Protein AF-A0A2I0X7Q5-F1 (afdb_monomer)

Organism: NCBI:txid906689

Mean predicted aligned error: 17.55 Å

Solvent-accessible surface area (backbone atoms only — not comparable to full-atom values): 9009 Å² total; per-residue (Å²): 139,90,83,82,88,79,80,81,75,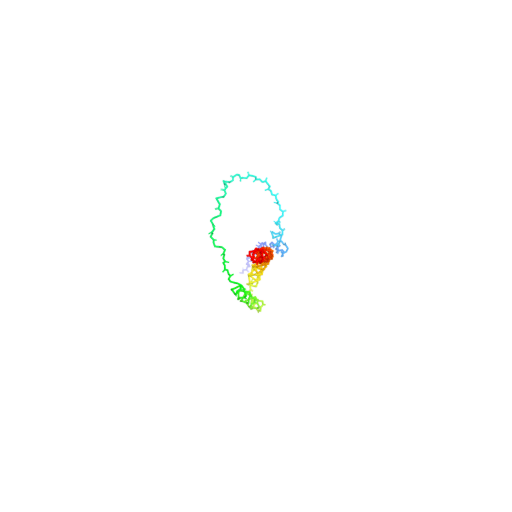82,78,84,75,83,76,69,83,79,78,47,75,65,66,70,50,48,75,73,71,67,82,79,76,93,74,94,74,90,74,91,67,81,80,81,75,81,81,77,90,72,66,82,79,78,68,46,75,67,54,48,54,50,51,40,51,54,29,49,53,51,25,56,51,26,68,74,48,92,53,80,55,32,60,59,26,47,53,51,37,53,53,47,50,53,52,49,51,53,49,51,54,51,52,51,53,51,50,52,53,49,49,56,53,48,56,52,50,51,54,51,48,56,51,50,53,54,50,49,55,53,52,51,52,53,54,51,52,52,58,54,60,76,73,110

Secondary structure (DSSP, 8-state):
---------------PPPPPHHHHHHHHH-----------PPPPPPP---------HHHHHHHHHHHHHHHHHHHHSSSTTHHHHHHHHHHHHHHHHHHHHHHHHHHHHHHHHHHHHHHHHHHHHHHHHHHHHHHHHHHHHTT-

Foldseek 3Di:
DDDDDDPPDDPPPPPDDDDDVVNVCVVVPPPDDDDPDDDDDPDDDPDDPDDPVCCDPVNLVVQLVVLVVVLVVCVVDPDPCNVVSVVSNVVSVVVVVVVVVVVVVVVVVVVVVVVVVVVVVVVVVVVVVVVVVVVVVVVVVVVD

pLDDT: mean 78.27, std 19.25, range [40.59, 98.62]

Radius of gyration: 37.59 Å; Cα contacts (8 Å, |Δi|>4): 31; chains: 1; bounding box: 91×52×128 Å

Structure (mmCIF, N/CA/C/O backbone):
data_AF-A0A2I0X7Q5-F1
#
_entry.id   AF-A0A2I0X7Q5-F1
#
loop_
_atom_site.group_PDB
_atom_site.id
_atom_site.type_symbol
_atom_site.label_atom_id
_atom_site.label_alt_id
_atom_site.label_comp_id
_atom_site.label_asym_id
_atom_site.label_entity_id
_atom_site.label_seq_id
_atom_site.pdbx_PDB_ins_code
_atom_site.Cartn_x
_atom_site.Cartn_y
_atom_site.Cartn_z
_atom_site.occupancy
_atom_site.B_iso_or_equiv
_atom_site.auth_seq_id
_atom_site.auth_comp_id
_atom_site.auth_asym_id
_atom_site.auth_atom_id
_atom_site.pdbx_PDB_model_num
ATOM 1 N N . MET A 1 1 ? 51.934 25.100 -75.566 1.00 40.59 1 MET A N 1
ATOM 2 C CA . MET A 1 1 ? 52.516 25.004 -74.212 1.00 40.59 1 MET A CA 1
ATOM 3 C C . MET A 1 1 ? 51.503 25.563 -73.225 1.00 40.59 1 MET A C 1
ATOM 5 O O . MET A 1 1 ? 51.216 26.750 -73.324 1.00 40.59 1 MET A O 1
ATOM 9 N N . PRO A 1 2 ? 50.904 24.724 -72.368 1.00 43.66 2 PRO A N 1
ATOM 10 C CA . PRO A 1 2 ? 49.961 25.144 -71.339 1.00 43.66 2 PRO A CA 1
ATOM 11 C C . PRO A 1 2 ? 50.711 25.438 -70.032 1.00 43.66 2 PRO A C 1
ATOM 13 O O . PRO A 1 2 ? 51.681 24.750 -69.715 1.00 43.66 2 PRO A O 1
ATOM 16 N N . LYS A 1 3 ? 50.265 26.436 -69.268 1.00 48.66 3 LYS A N 1
ATOM 17 C CA . LYS A 1 3 ? 50.415 26.432 -67.809 1.00 48.66 3 LYS A CA 1
ATOM 18 C C . LYS A 1 3 ? 49.141 26.989 -67.202 1.00 48.66 3 LYS A C 1
ATOM 20 O O . LYS A 1 3 ? 48.739 28.117 -67.480 1.00 48.66 3 LYS A O 1
ATOM 25 N N . ASP A 1 4 ? 48.504 26.104 -66.459 1.00 45.50 4 ASP A N 1
ATOM 26 C CA . ASP A 1 4 ? 47.158 26.208 -65.951 1.00 45.50 4 ASP A CA 1
ATOM 27 C C . ASP A 1 4 ? 47.040 27.194 -64.788 1.00 45.50 4 ASP A C 1
ATOM 29 O O . ASP A 1 4 ? 47.957 27.414 -63.997 1.00 45.50 4 ASP A O 1
ATOM 33 N N . LYS A 1 5 ? 45.850 27.789 -64.733 1.00 54.94 5 LYS A N 1
ATOM 34 C CA . LYS A 1 5 ? 45.297 28.575 -63.635 1.00 54.94 5 LYS A CA 1
ATOM 35 C C . LYS A 1 5 ? 45.118 27.660 -62.424 1.00 54.94 5 LYS A C 1
ATOM 37 O O . LYS A 1 5 ? 44.256 26.788 -62.459 1.00 54.94 5 LYS A O 1
ATOM 42 N N . GLU A 1 6 ? 45.822 27.929 -61.333 1.00 48.00 6 GLU A N 1
ATOM 43 C CA . GLU A 1 6 ? 45.451 27.395 -60.023 1.00 48.00 6 GLU A CA 1
ATOM 44 C C . GLU A 1 6 ? 44.991 28.547 -59.130 1.00 48.00 6 GLU A C 1
ATOM 46 O O . GLU A 1 6 ? 45.763 29.262 -58.496 1.00 48.00 6 GLU A O 1
ATOM 51 N N . SER A 1 7 ? 43.678 28.772 -59.172 1.00 46.81 7 SER A N 1
ATOM 52 C CA . SER A 1 7 ? 42.952 29.576 -58.200 1.00 46.81 7 SER A CA 1
ATOM 53 C C . SER A 1 7 ? 42.904 28.766 -56.907 1.00 46.81 7 SER A C 1
ATOM 55 O O . SER A 1 7 ? 42.098 27.843 -56.775 1.00 46.81 7 SER A O 1
ATOM 57 N N . GLY A 1 8 ? 43.807 29.087 -55.980 1.00 44.81 8 GLY A N 1
ATOM 58 C CA . GLY A 1 8 ? 43.760 28.590 -54.611 1.00 44.81 8 GLY A CA 1
ATOM 59 C C . GLY A 1 8 ? 42.437 29.005 -53.981 1.00 44.81 8 GLY A C 1
ATOM 60 O O . GLY A 1 8 ? 42.220 30.177 -53.688 1.00 44.81 8 GLY A O 1
ATOM 61 N N . ARG A 1 9 ? 41.524 28.041 -53.850 1.00 50.25 9 ARG A N 1
ATOM 62 C CA . ARG A 1 9 ? 40.263 28.197 -53.132 1.00 50.25 9 ARG A CA 1
ATOM 63 C C . ARG A 1 9 ? 40.576 28.395 -51.654 1.00 50.25 9 ARG A C 1
ATOM 65 O O . ARG A 1 9 ? 41.068 27.486 -50.992 1.00 50.25 9 ARG A O 1
ATOM 72 N N . GLU A 1 10 ? 40.242 29.573 -51.151 1.00 49.69 10 GLU A N 1
ATOM 73 C CA . GLU A 1 10 ? 39.995 29.809 -49.736 1.00 49.69 10 GLU A CA 1
ATOM 74 C C . GLU A 1 10 ? 38.894 28.843 -49.278 1.00 49.69 10 GLU A C 1
ATOM 76 O O . GLU A 1 10 ? 37.717 29.008 -49.595 1.00 49.69 10 GLU A O 1
ATOM 81 N N . MET A 1 11 ? 39.269 27.792 -48.555 1.00 54.25 11 MET A N 1
ATOM 82 C CA . MET A 1 11 ? 38.323 26.978 -47.799 1.00 54.25 11 MET A CA 1
ATOM 83 C C . MET A 1 11 ? 38.214 27.568 -46.395 1.00 54.25 11 MET A C 1
ATOM 85 O O . MET A 1 11 ? 38.789 27.063 -45.435 1.00 54.25 11 MET A O 1
ATOM 89 N N . SER A 1 12 ? 37.477 28.676 -46.283 1.00 59.69 12 SER A N 1
ATOM 90 C CA . SER A 1 12 ? 36.989 29.168 -44.992 1.00 59.69 12 SER A CA 1
ATOM 91 C C . SER A 1 12 ? 35.875 28.237 -44.502 1.00 59.69 12 SER A C 1
ATOM 93 O O . SER A 1 12 ? 34.685 28.538 -44.569 1.00 59.69 12 SER A O 1
ATOM 95 N N . GLY A 1 13 ? 36.266 27.032 -44.089 1.00 54.47 13 GLY A N 1
ATOM 96 C CA . GLY A 1 13 ? 35.432 26.146 -43.294 1.00 54.47 13 GLY A CA 1
ATOM 97 C C . GLY A 1 13 ? 35.562 26.580 -41.845 1.00 54.47 13 GLY A C 1
ATOM 98 O O . GLY A 1 13 ? 36.466 26.133 -41.146 1.00 54.47 13 GLY A O 1
ATOM 99 N N . VAL A 1 14 ? 34.698 27.499 -41.418 1.00 50.38 14 VAL A N 1
ATOM 100 C CA . VAL A 1 14 ? 34.608 27.958 -40.029 1.00 50.38 14 VAL A CA 1
ATOM 101 C C . VAL A 1 14 ? 34.104 26.795 -39.171 1.00 50.38 14 VAL A C 1
ATOM 103 O O . VAL A 1 14 ? 32.906 26.608 -38.986 1.00 50.38 14 VAL A O 1
ATOM 106 N N . GLY A 1 15 ? 35.028 25.975 -38.676 1.00 60.34 15 GLY A N 1
ATOM 107 C CA . GLY A 1 15 ? 34.771 25.056 -37.576 1.00 60.34 15 GLY A CA 1
ATOM 108 C C . GLY A 1 15 ? 34.764 25.859 -36.285 1.00 60.34 15 GLY A C 1
ATOM 109 O O . GLY A 1 15 ? 35.825 26.130 -35.727 1.00 60.34 15 GLY A O 1
ATOM 110 N N . GLY A 1 16 ? 33.583 26.299 -35.851 1.00 72.56 16 GLY A N 1
ATOM 111 C CA . GLY A 1 16 ? 33.422 26.885 -34.522 1.00 72.56 16 GLY A CA 1
ATOM 112 C C . GLY A 1 16 ? 33.893 25.912 -33.428 1.00 72.56 16 GLY A C 1
ATOM 113 O O . GLY A 1 16 ? 33.937 24.701 -33.667 1.00 72.56 16 GLY A O 1
ATOM 114 N N . PRO A 1 17 ? 34.275 26.415 -32.242 1.00 74.06 17 PRO A N 1
ATOM 115 C CA . PRO A 1 17 ? 34.687 25.563 -31.133 1.00 74.06 17 PRO A CA 1
ATOM 116 C C . PRO A 1 17 ? 33.570 24.570 -30.791 1.00 74.06 17 PRO A C 1
ATOM 118 O O . PRO A 1 17 ? 32.405 24.951 -30.673 1.00 74.06 17 PRO A O 1
ATOM 121 N N . LEU A 1 18 ? 33.930 23.289 -30.674 1.00 72.88 18 LEU A N 1
ATOM 122 C CA . LEU A 1 18 ? 33.009 22.248 -30.229 1.00 72.88 18 LEU A CA 1
ATOM 123 C C . LEU A 1 18 ? 32.527 22.617 -28.827 1.00 72.88 18 LEU A C 1
ATOM 125 O O . LEU A 1 18 ? 33.350 22.795 -27.930 1.00 72.88 18 LEU A O 1
ATOM 129 N N . LEU A 1 19 ? 31.210 22.744 -28.664 1.00 70.06 19 LEU A N 1
ATOM 130 C CA . LEU A 1 19 ? 30.597 22.959 -27.359 1.00 70.06 19 LEU A CA 1
ATOM 131 C C . LEU A 1 19 ? 31.016 21.814 -26.439 1.00 70.06 19 LEU A C 1
ATOM 133 O O . LEU A 1 19 ? 30.877 20.634 -26.782 1.00 70.06 19 LEU A O 1
ATOM 137 N N . CYS A 1 20 ? 31.577 22.167 -25.289 1.00 76.62 20 CYS A N 1
ATOM 138 C CA . CYS A 1 20 ? 31.941 21.186 -24.287 1.00 76.62 20 CYS A CA 1
ATOM 139 C C . CYS A 1 20 ? 30.657 20.563 -23.732 1.00 76.62 20 CYS A C 1
ATOM 141 O O . CYS A 1 20 ? 29.613 21.208 -23.665 1.00 76.62 20 CYS A O 1
ATOM 143 N N . ILE A 1 21 ? 30.741 19.324 -23.241 1.00 71.69 21 ILE A N 1
ATOM 144 C CA . ILE A 1 21 ? 29.633 18.699 -22.494 1.00 71.69 21 ILE A CA 1
ATOM 145 C C . ILE A 1 21 ? 29.166 19.616 -21.342 1.00 71.69 21 ILE A C 1
ATOM 147 O O . ILE A 1 21 ? 27.987 19.628 -21.012 1.00 71.69 21 ILE A O 1
ATOM 151 N N . GLY A 1 22 ? 30.061 20.448 -20.792 1.00 74.12 22 GLY A N 1
ATOM 152 C CA . GLY A 1 22 ? 29.720 21.486 -19.815 1.00 74.12 22 GLY A CA 1
ATOM 153 C C . GLY A 1 22 ? 28.781 22.584 -20.332 1.00 74.12 22 GLY A C 1
ATOM 154 O O . GLY A 1 22 ? 27.904 23.001 -19.586 1.00 74.12 22 GLY A O 1
ATOM 155 N N . ASP A 1 23 ? 28.896 23.000 -21.596 1.00 80.25 23 ASP A N 1
ATOM 156 C CA . ASP A 1 23 ? 28.022 24.027 -22.185 1.00 80.25 23 ASP A CA 1
ATOM 157 C C . ASP A 1 23 ? 26.601 23.479 -22.395 1.00 80.25 23 ASP A C 1
ATOM 159 O O . ASP A 1 23 ? 25.619 24.182 -22.191 1.00 80.25 23 ASP A O 1
ATOM 163 N N . LEU A 1 24 ? 26.492 22.191 -22.742 1.00 72.56 24 LEU A N 1
ATOM 164 C CA . LEU A 1 24 ? 25.217 21.486 -22.929 1.00 72.56 24 LEU A CA 1
ATOM 165 C C . LEU A 1 24 ? 24.481 21.219 -21.608 1.00 72.56 24 LEU A C 1
ATOM 167 O O . LEU A 1 24 ? 23.255 21.202 -21.577 1.00 72.56 24 LEU A O 1
ATOM 171 N N . LEU A 1 25 ? 25.221 20.978 -20.523 1.00 74.00 25 LEU A N 1
ATOM 172 C CA . LEU A 1 25 ? 24.648 20.695 -19.203 1.00 74.00 25 LEU A CA 1
ATOM 173 C C . LEU A 1 25 ? 24.341 21.962 -18.388 1.00 74.00 25 LEU A C 1
ATOM 175 O O . LEU A 1 25 ? 23.693 21.861 -17.349 1.00 74.00 25 LEU A O 1
ATOM 179 N N . SER A 1 26 ? 24.767 23.140 -18.855 1.00 74.00 26 SER A N 1
ATOM 180 C CA . SER A 1 26 ? 24.508 24.424 -18.194 1.00 74.00 26 SER A CA 1
ATOM 181 C C . SER A 1 26 ? 23.009 24.732 -18.084 1.00 74.00 26 SER A C 1
ATOM 183 O O . SER A 1 26 ? 22.555 25.146 -17.021 1.00 74.00 26 SER A O 1
ATOM 185 N N . ASP A 1 27 ? 22.230 24.467 -19.137 1.00 68.69 27 ASP A N 1
ATOM 186 C CA . 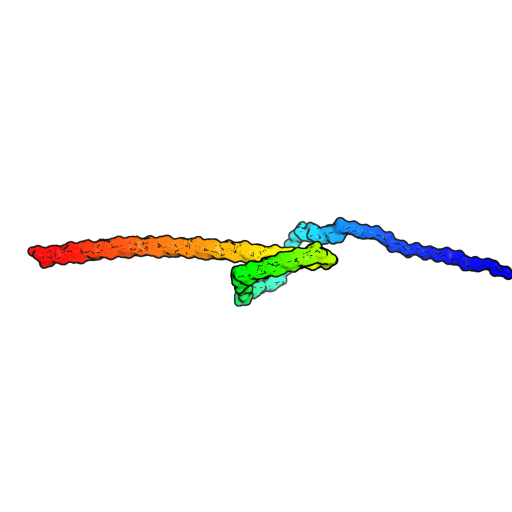ASP A 1 27 ? 20.786 24.761 -19.177 1.00 68.69 27 ASP A CA 1
ATOM 187 C C . ASP A 1 27 ? 19.955 23.856 -18.246 1.00 68.69 27 ASP A C 1
ATOM 189 O O . ASP A 1 27 ? 18.833 24.192 -17.882 1.00 68.69 27 ASP A O 1
ATOM 193 N N . VAL A 1 28 ? 20.495 22.700 -17.843 1.00 64.75 28 VAL A N 1
ATOM 194 C CA . VAL A 1 28 ? 19.819 21.748 -16.940 1.00 64.75 28 VAL A CA 1
ATOM 195 C C . VAL A 1 28 ? 20.026 22.115 -15.467 1.00 64.75 28 VAL A C 1
ATOM 197 O O . VAL A 1 28 ? 19.243 21.707 -14.613 1.00 64.75 28 VAL A O 1
ATOM 200 N N . ALA A 1 29 ? 21.076 22.879 -15.154 1.00 59.62 29 ALA A N 1
ATOM 201 C CA . ALA A 1 29 ? 21.395 23.296 -13.791 1.00 59.62 29 ALA A CA 1
ATOM 202 C C . ALA A 1 29 ? 20.684 24.594 -13.362 1.00 59.62 29 ALA A C 1
ATOM 204 O O . ALA A 1 29 ? 20.704 24.919 -12.175 1.00 59.62 29 ALA A O 1
ATOM 205 N N . ASP A 1 30 ? 20.056 25.316 -14.294 1.00 58.53 30 ASP A N 1
ATOM 206 C CA . ASP A 1 30 ? 19.350 26.576 -14.038 1.00 58.53 30 ASP A CA 1
ATOM 207 C C . ASP A 1 30 ? 17.839 26.360 -13.820 1.00 58.53 30 ASP A C 1
ATOM 209 O O . ASP A 1 30 ? 16.996 26.930 -14.505 1.00 58.53 30 ASP A O 1
ATOM 213 N N . ASP A 1 31 ? 17.475 25.509 -12.855 1.00 59.09 31 ASP A N 1
ATOM 214 C CA . ASP A 1 31 ? 16.136 25.533 -12.242 1.00 59.09 31 ASP A CA 1
ATOM 215 C C . ASP A 1 31 ? 16.240 26.199 -10.867 1.00 59.09 31 ASP A C 1
ATOM 217 O O . ASP A 1 31 ? 16.300 25.549 -9.820 1.00 59.09 31 ASP A O 1
ATOM 221 N N . GLY A 1 32 ? 16.382 27.526 -10.870 1.00 57.41 32 GLY A N 1
ATOM 222 C C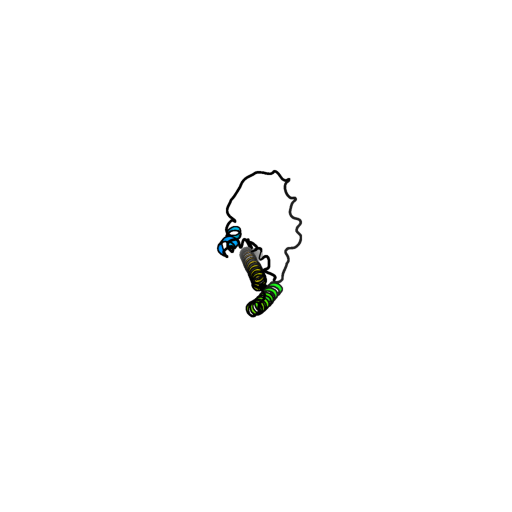A . GLY A 1 32 ? 16.689 28.255 -9.644 1.00 57.41 32 GLY A CA 1
ATOM 223 C C . GLY A 1 32 ? 16.534 29.767 -9.715 1.00 57.41 32 GLY A C 1
ATOM 224 O O . GLY A 1 32 ? 17.418 30.484 -9.255 1.00 57.41 32 GLY A O 1
ATOM 225 N N . GLY A 1 33 ? 15.408 30.271 -10.227 1.00 45.00 33 GLY A N 1
ATOM 226 C CA . GLY A 1 33 ? 15.120 31.708 -10.242 1.00 45.00 33 GLY A CA 1
ATOM 227 C C . GLY A 1 33 ? 13.632 32.026 -10.168 1.00 45.00 33 GLY A C 1
ATOM 228 O O . GLY A 1 33 ? 12.972 32.200 -11.184 1.00 45.00 33 GLY A O 1
ATOM 229 N N . VAL A 1 34 ? 13.102 32.119 -8.949 1.00 51.88 34 VAL A N 1
ATOM 230 C CA . VAL A 1 34 ? 11.774 32.671 -8.654 1.00 51.88 34 VAL A CA 1
ATOM 231 C C . VAL A 1 34 ? 11.612 34.074 -9.252 1.00 51.88 34 VAL A C 1
ATOM 233 O O . VAL A 1 34 ? 12.237 35.016 -8.773 1.00 51.88 34 VAL A O 1
ATOM 236 N N . ASP A 1 35 ? 10.722 34.240 -10.233 1.00 43.09 35 ASP A N 1
ATOM 237 C CA . ASP A 1 35 ? 10.179 35.557 -10.573 1.00 43.09 35 ASP A CA 1
ATOM 238 C C . ASP A 1 35 ? 8.675 35.599 -10.291 1.00 43.09 35 ASP A C 1
ATOM 240 O O . ASP A 1 35 ? 7.844 34.939 -10.924 1.00 43.09 35 ASP A O 1
ATOM 244 N N . ILE A 1 36 ? 8.340 36.357 -9.249 1.00 51.84 36 ILE A N 1
ATOM 245 C CA . ILE A 1 36 ? 6.980 36.666 -8.830 1.00 51.84 36 ILE A CA 1
ATOM 246 C C . ILE A 1 36 ? 6.472 37.764 -9.767 1.00 51.84 36 ILE A C 1
ATOM 248 O O . ILE A 1 36 ? 6.414 38.930 -9.383 1.00 51.84 36 ILE A O 1
ATOM 252 N N . GLU A 1 37 ? 6.033 37.403 -10.975 1.00 43.25 37 GLU A N 1
ATOM 253 C CA . GLU A 1 37 ? 5.212 38.303 -11.788 1.00 43.25 37 GLU A CA 1
ATOM 254 C C . GLU A 1 37 ? 3.809 37.735 -12.033 1.00 43.25 37 GLU A C 1
ATOM 256 O O . GLU A 1 37 ? 3.514 36.892 -12.879 1.00 43.25 37 GLU A O 1
ATOM 261 N N . ARG A 1 38 ? 2.920 38.246 -11.185 1.00 52.81 38 ARG A N 1
ATOM 262 C CA . ARG A 1 38 ? 1.472 38.085 -11.114 1.00 52.81 38 ARG A CA 1
ATOM 263 C C . ARG A 1 38 ? 0.800 38.306 -12.485 1.00 52.81 38 ARG A C 1
ATOM 265 O O . ARG A 1 38 ? 0.304 39.397 -12.757 1.00 52.81 38 ARG A O 1
ATOM 272 N N . ARG A 1 39 ? 0.653 37.261 -13.309 1.00 44.91 39 ARG A N 1
ATOM 273 C CA . ARG A 1 39 ? -0.421 37.202 -14.320 1.00 44.91 39 ARG A CA 1
ATOM 274 C C . ARG A 1 39 ? -1.645 36.513 -13.727 1.00 44.91 39 ARG A C 1
ATOM 276 O O . ARG A 1 39 ? -1.644 35.319 -13.452 1.00 44.91 39 ARG A O 1
ATOM 283 N N . GLN A 1 40 ? -2.690 37.309 -13.512 1.00 52.03 40 GLN A N 1
ATOM 284 C CA . GLN A 1 40 ? -4.015 36.853 -13.102 1.00 52.03 40 GLN A CA 1
ATOM 285 C C . GLN A 1 40 ? -4.586 35.920 -14.181 1.00 52.03 40 GLN A C 1
ATOM 287 O O . GLN A 1 40 ? -5.018 36.378 -15.236 1.00 52.03 40 GLN A O 1
ATOM 292 N N . SER A 1 41 ? -4.582 34.616 -13.914 1.00 50.16 41 SER A N 1
ATOM 293 C CA . SER A 1 41 ? -5.443 33.644 -14.591 1.00 50.16 41 SER A CA 1
ATOM 294 C C . SER A 1 41 ? -6.586 33.262 -13.638 1.00 50.16 41 SER A C 1
ATOM 296 O O . SER A 1 41 ? -6.394 33.296 -12.417 1.00 50.16 41 SER A O 1
ATOM 298 N N . PRO A 1 42 ? -7.804 32.999 -14.148 1.00 54.97 42 PRO A N 1
ATOM 299 C CA . PRO A 1 42 ? -8.951 32.689 -13.300 1.00 54.97 42 PRO A CA 1
ATOM 300 C C . PRO A 1 42 ? -8.706 31.387 -12.520 1.00 54.97 42 PRO A C 1
ATOM 302 O O . PRO A 1 42 ? -7.998 30.508 -13.017 1.00 54.97 42 PRO A O 1
ATOM 305 N N . PRO A 1 43 ? -9.265 31.250 -11.302 1.00 57.25 43 PRO A N 1
ATOM 306 C CA . PRO A 1 43 ? -8.968 30.117 -10.438 1.00 57.25 43 PRO A CA 1
ATOM 307 C C . PRO A 1 43 ? -9.361 28.796 -11.118 1.00 57.25 43 PRO A C 1
ATOM 309 O O . PRO A 1 43 ? -10.443 28.718 -11.712 1.00 57.25 43 PRO A O 1
ATOM 312 N N . PRO A 1 44 ? -8.522 27.748 -11.029 1.00 51.94 44 PRO A N 1
ATOM 313 C CA . PRO A 1 44 ? -8.892 26.433 -11.522 1.00 51.94 44 PRO A CA 1
ATOM 314 C C . PRO A 1 44 ? -10.103 25.916 -10.737 1.00 51.94 44 PRO A C 1
ATOM 316 O O . PRO A 1 44 ? -10.192 26.055 -9.516 1.00 51.94 44 PRO A O 1
ATOM 319 N N . SER A 1 45 ? -11.064 25.349 -11.465 1.00 52.19 45 SER A N 1
ATOM 320 C CA . SER A 1 45 ? -12.234 24.667 -10.903 1.00 52.19 45 SER A CA 1
ATOM 321 C C . SER A 1 45 ? -11.813 23.509 -9.978 1.00 52.19 45 SER A C 1
ATOM 323 O O . SER A 1 45 ? -10.717 22.971 -10.154 1.00 52.19 45 SER A O 1
ATOM 325 N N . PRO A 1 46 ? -12.648 23.117 -8.991 1.00 56.50 46 PRO A N 1
ATOM 326 C CA . PRO A 1 46 ? -12.304 22.070 -8.029 1.00 56.50 46 PRO A CA 1
ATOM 327 C C . PRO A 1 46 ? -12.000 20.740 -8.736 1.00 56.50 46 PRO A C 1
ATOM 329 O O . PRO A 1 46 ? -12.522 20.496 -9.829 1.00 56.50 46 PRO A O 1
ATOM 332 N N . PRO A 1 47 ? -11.165 19.876 -8.131 1.00 46.25 47 PRO A N 1
ATOM 333 C CA . PRO A 1 47 ? -10.667 18.689 -8.800 1.00 46.25 47 PRO A CA 1
ATOM 334 C C . PRO A 1 47 ? -11.835 17.751 -9.082 1.00 46.25 47 PRO A C 1
ATOM 336 O O . PRO A 1 47 ? -12.527 17.292 -8.171 1.00 46.25 47 PRO A O 1
ATOM 339 N N . ILE A 1 48 ? -12.044 17.447 -10.361 1.00 44.94 48 ILE A N 1
ATOM 340 C CA . ILE A 1 48 ? -12.777 16.248 -10.741 1.00 44.94 48 ILE A CA 1
ATOM 341 C C . ILE A 1 48 ? -11.967 15.09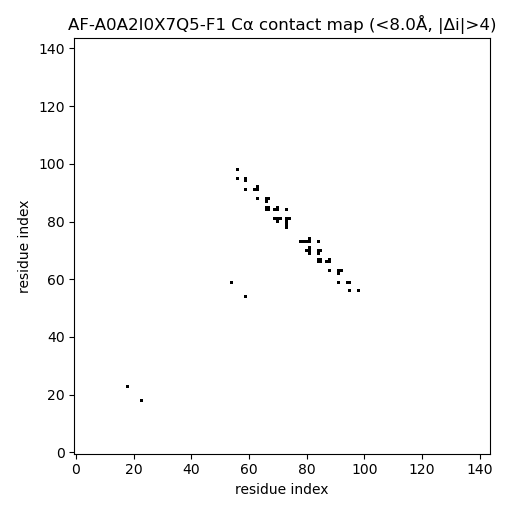6 -10.153 1.00 44.94 48 ILE A C 1
ATOM 343 O O . ILE A 1 48 ? -10.815 14.886 -10.530 1.00 44.94 48 ILE A O 1
ATOM 347 N N . ALA A 1 49 ? -12.560 14.394 -9.189 1.00 51.06 49 ALA A N 1
ATOM 348 C CA . ALA A 1 49 ? -12.075 13.119 -8.693 1.00 51.06 49 ALA A CA 1
ATOM 349 C C . ALA A 1 49 ? -12.110 12.108 -9.848 1.00 51.06 49 ALA A C 1
ATOM 351 O O . ALA A 1 49 ? -13.053 11.338 -9.997 1.00 51.06 49 ALA A O 1
ATOM 352 N N . ALA A 1 50 ? -11.106 12.163 -10.715 1.00 41.97 50 ALA A N 1
ATOM 353 C CA . ALA A 1 50 ? -10.849 11.163 -11.727 1.00 41.97 50 ALA A CA 1
ATOM 354 C C . ALA A 1 50 ? -9.654 10.350 -11.239 1.00 41.97 50 ALA A C 1
ATOM 356 O O . ALA A 1 50 ? -8.506 10.756 -11.379 1.00 41.97 50 ALA A O 1
ATOM 357 N N . SER A 1 51 ? -10.011 9.233 -10.608 1.00 45.38 51 SER A N 1
ATOM 358 C CA . SER A 1 51 ? -9.206 8.036 -10.407 1.00 45.38 51 SER A CA 1
ATOM 359 C C . SER A 1 51 ? -7.852 8.262 -9.741 1.00 45.38 51 SER A C 1
ATOM 361 O O . SER A 1 51 ? -6.838 8.509 -10.389 1.00 45.38 51 SER A O 1
ATOM 363 N N . VAL A 1 52 ? -7.821 8.034 -8.424 1.00 50.34 52 VAL A N 1
ATOM 364 C CA . VAL A 1 52 ? -6.651 7.380 -7.831 1.00 50.34 52 VAL A CA 1
ATOM 365 C C . VAL A 1 52 ? -6.423 6.145 -8.690 1.00 50.34 52 VAL A C 1
ATOM 367 O O . VAL A 1 52 ? -7.257 5.243 -8.698 1.00 50.34 52 VAL A O 1
ATOM 370 N N . ASP A 1 53 ? -5.372 6.192 -9.496 1.00 53.59 53 ASP A N 1
ATOM 371 C CA . ASP A 1 53 ? -4.886 5.097 -10.316 1.00 53.59 53 ASP A CA 1
ATOM 372 C C . ASP A 1 53 ? -4.522 3.988 -9.326 1.00 53.59 53 ASP A C 1
ATOM 374 O O . ASP A 1 53 ? -3.439 3.980 -8.734 1.00 53.59 53 ASP A O 1
ATOM 378 N N . SER A 1 54 ? -5.516 3.166 -8.987 1.00 59.22 54 SER A N 1
ATOM 379 C CA . SER A 1 54 ? -5.457 2.173 -7.925 1.00 59.22 54 SER A CA 1
ATOM 380 C C . SER A 1 54 ? -4.679 0.980 -8.449 1.00 59.22 54 SER A C 1
ATOM 382 O O . SER A 1 54 ? -5.238 -0.094 -8.658 1.00 59.22 54 SER A O 1
ATOM 384 N N . LEU A 1 55 ? -3.395 1.196 -8.720 1.00 60.31 55 LEU A N 1
ATOM 385 C CA . LEU A 1 55 ? -2.454 0.111 -8.909 1.00 60.31 55 LEU A CA 1
ATOM 386 C C . LEU A 1 55 ? -2.484 -0.696 -7.619 1.00 60.31 55 LEU A C 1
ATOM 388 O O . LEU A 1 55 ? -2.202 -0.180 -6.532 1.00 60.31 55 LEU A O 1
ATOM 392 N N . SER A 1 56 ? -2.889 -1.954 -7.745 1.00 71.19 56 SER A N 1
ATOM 393 C CA . SER A 1 56 ? -2.771 -2.912 -6.664 1.00 71.19 56 SER A CA 1
ATOM 394 C C . SER A 1 56 ? -1.308 -2.938 -6.202 1.00 71.19 56 SER A C 1
ATOM 396 O O . SER A 1 56 ? -0.402 -2.791 -7.027 1.00 71.19 56 SER A O 1
ATOM 398 N N . PRO A 1 57 ? -1.030 -3.180 -4.910 1.00 71.25 57 PRO A N 1
ATOM 399 C CA . PRO A 1 57 ? 0.330 -3.466 -4.452 1.00 71.25 57 PRO A CA 1
ATOM 400 C C . PRO A 1 57 ? 1.020 -4.550 -5.303 1.00 71.25 57 PRO A C 1
ATOM 402 O O . PRO A 1 57 ? 2.231 -4.508 -5.506 1.00 71.25 57 PRO A O 1
ATOM 405 N N . TYR A 1 58 ? 0.231 -5.489 -5.841 1.00 73.00 58 TYR A N 1
ATOM 406 C CA . TYR A 1 58 ? 0.688 -6.531 -6.757 1.00 73.00 58 TYR A CA 1
ATOM 407 C C . TYR A 1 58 ? 1.140 -5.972 -8.116 1.00 73.00 58 TYR A C 1
ATOM 409 O O . TYR A 1 58 ? 2.205 -6.337 -8.610 1.00 73.00 58 TYR A O 1
ATOM 417 N N . ASP A 1 59 ? 0.388 -5.020 -8.670 1.00 84.00 59 ASP A N 1
ATOM 418 C CA . ASP A 1 59 ? 0.726 -4.356 -9.934 1.00 84.00 59 ASP A CA 1
ATOM 419 C C . ASP A 1 59 ? 2.010 -3.534 -9.786 1.00 84.00 59 ASP A C 1
ATOM 421 O O . ASP A 1 59 ? 2.806 -3.428 -10.716 1.00 84.00 59 ASP A O 1
ATOM 425 N N . LEU A 1 60 ? 2.247 -2.974 -8.596 1.00 86.50 60 LEU A N 1
ATOM 426 C CA . LEU A 1 60 ? 3.451 -2.204 -8.313 1.00 86.50 60 LEU A CA 1
ATOM 427 C C . LEU A 1 60 ? 4.701 -3.082 -8.217 1.00 86.50 60 LEU A C 1
ATOM 429 O O . LEU A 1 60 ? 5.750 -2.708 -8.740 1.00 86.50 60 LEU A O 1
ATOM 433 N N . GLN A 1 61 ? 4.589 -4.249 -7.576 1.00 88.94 61 GLN A N 1
ATOM 434 C CA . GLN A 1 61 ? 5.672 -5.231 -7.536 1.00 88.94 61 GLN A CA 1
ATOM 435 C C . GLN A 1 61 ? 6.027 -5.701 -8.951 1.00 88.94 61 GLN A C 1
ATOM 437 O O . GLN A 1 61 ? 7.206 -5.753 -9.302 1.00 88.94 61 GLN A O 1
ATOM 442 N N . GLN A 1 62 ? 5.013 -6.003 -9.764 1.00 90.62 62 GLN A N 1
ATOM 443 C CA . GLN A 1 62 ? 5.205 -6.404 -11.152 1.00 90.62 62 GLN A CA 1
ATOM 444 C C . GLN A 1 62 ? 5.865 -5.287 -11.974 1.00 90.62 62 GLN A C 1
ATOM 446 O O . GLN A 1 62 ? 6.876 -5.532 -12.625 1.00 90.62 62 GLN A O 1
ATOM 451 N N . LEU A 1 63 ? 5.373 -4.048 -11.875 1.00 87.75 63 LEU A N 1
ATOM 452 C CA . LEU A 1 63 ? 5.969 -2.894 -12.554 1.00 87.75 63 LEU A CA 1
ATOM 453 C C . LEU A 1 63 ? 7.418 -2.651 -12.129 1.00 87.75 63 LEU A C 1
ATOM 455 O O . LEU A 1 63 ? 8.247 -2.305 -12.968 1.00 87.75 63 LEU A O 1
ATOM 459 N N . PHE A 1 64 ? 7.742 -2.804 -10.846 1.00 90.19 64 PHE A N 1
ATOM 460 C CA . PHE A 1 64 ? 9.118 -2.659 -10.382 1.00 90.19 64 PHE A CA 1
ATOM 461 C C . PHE A 1 64 ? 10.029 -3.698 -11.041 1.00 90.19 64 PHE A C 1
ATOM 463 O O . PHE A 1 64 ? 11.070 -3.334 -11.582 1.00 90.19 64 PHE A O 1
ATOM 470 N N . GLN A 1 65 ? 9.609 -4.966 -11.040 1.00 92.19 65 GLN A N 1
ATOM 471 C CA . GLN A 1 65 ? 10.374 -6.058 -11.636 1.00 92.19 65 GLN A CA 1
ATOM 472 C C . GLN A 1 65 ? 10.567 -5.854 -13.144 1.00 92.19 65 GLN A C 1
ATOM 474 O O . GLN A 1 65 ? 11.696 -5.881 -13.621 1.00 92.19 65 GLN A O 1
ATOM 479 N N . GLU A 1 66 ? 9.494 -5.557 -13.878 1.00 92.25 66 GLU A N 1
ATOM 480 C CA . GLU A 1 66 ? 9.549 -5.326 -15.325 1.00 92.25 66 GLU A CA 1
ATOM 481 C C . GLU A 1 66 ? 10.470 -4.151 -15.688 1.00 92.25 66 GLU A C 1
ATOM 483 O O . GLU A 1 66 ? 11.280 -4.255 -16.605 1.00 92.25 66 GLU A O 1
ATOM 488 N N . ASN A 1 67 ? 10.388 -3.029 -14.962 1.00 90.31 67 ASN A N 1
ATOM 489 C CA . ASN A 1 67 ? 11.254 -1.875 -15.228 1.00 90.31 67 ASN A CA 1
ATOM 490 C C . ASN A 1 67 ? 12.709 -2.124 -14.823 1.00 90.31 67 ASN A C 1
ATOM 492 O O . ASN A 1 67 ? 13.612 -1.567 -15.448 1.00 90.31 67 ASN A O 1
ATOM 496 N N . TYR A 1 68 ? 12.943 -2.941 -13.797 1.00 93.12 68 TYR A N 1
ATOM 497 C CA . TYR A 1 68 ? 14.285 -3.350 -13.407 1.00 93.12 68 TYR A CA 1
ATOM 498 C C . TYR A 1 68 ? 14.924 -4.233 -14.482 1.00 93.12 68 TYR A C 1
ATOM 500 O O . TYR A 1 68 ? 16.038 -3.947 -14.913 1.00 93.12 68 TYR A O 1
ATOM 508 N N . ASP A 1 69 ? 14.201 -5.238 -14.975 1.00 94.12 69 ASP A N 1
ATOM 509 C CA . 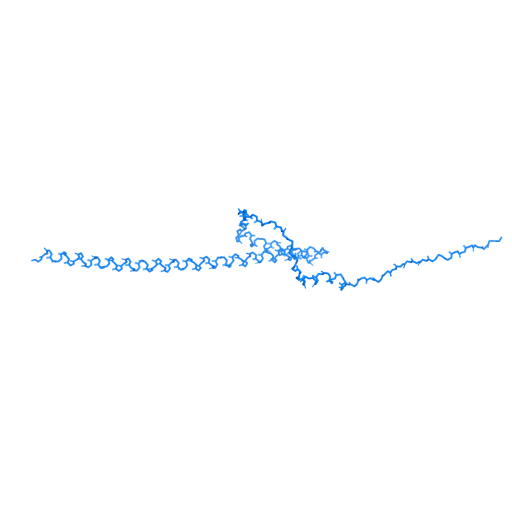ASP A 1 69 ? 14.687 -6.128 -16.032 1.00 94.12 69 ASP A CA 1
ATOM 510 C C . ASP A 1 69 ? 14.973 -5.335 -17.320 1.00 94.12 69 ASP A C 1
ATOM 512 O O . ASP A 1 69 ? 16.064 -5.432 -17.883 1.00 94.12 69 ASP A O 1
ATOM 516 N N . LEU A 1 70 ? 14.060 -4.433 -17.710 1.00 91.06 70 LEU A N 1
ATOM 517 C CA . LEU A 1 70 ? 14.277 -3.513 -18.832 1.00 91.06 70 LEU A CA 1
ATOM 518 C C . LEU A 1 70 ? 15.502 -2.614 -18.630 1.00 91.06 70 LEU A C 1
ATOM 520 O O . LEU A 1 70 ? 16.214 -2.334 -19.587 1.00 91.06 70 LEU A O 1
ATOM 524 N N . LEU A 1 71 ? 15.761 -2.138 -17.409 1.00 92.31 71 LEU A N 1
ATOM 525 C CA . LEU A 1 71 ? 16.945 -1.332 -17.119 1.00 92.31 71 LEU A CA 1
ATOM 526 C C . LEU A 1 71 ? 18.235 -2.142 -17.300 1.00 92.31 71 LEU A C 1
ATOM 528 O O . LEU A 1 71 ? 19.189 -1.625 -17.878 1.00 92.31 71 LEU A O 1
ATOM 532 N N . ILE A 1 72 ? 18.273 -3.388 -16.826 1.00 93.06 72 ILE A N 1
ATOM 533 C CA . ILE A 1 72 ? 19.434 -4.274 -16.992 1.00 93.06 72 ILE A CA 1
ATOM 534 C C . ILE A 1 72 ? 19.712 -4.539 -18.477 1.00 93.06 72 ILE A C 1
ATOM 536 O O . ILE A 1 72 ? 20.869 -4.460 -18.907 1.00 93.06 72 ILE A O 1
ATOM 540 N N . ASP A 1 73 ? 18.662 -4.772 -19.265 1.00 92.25 73 ASP A N 1
ATOM 541 C CA . ASP A 1 73 ? 18.767 -4.956 -20.712 1.00 92.25 73 ASP A CA 1
ATOM 542 C C . ASP A 1 73 ? 19.283 -3.683 -21.404 1.00 92.25 73 ASP A C 1
ATOM 544 O O . ASP A 1 73 ? 20.260 -3.747 -22.153 1.00 92.25 73 ASP A O 1
ATOM 548 N N . SER A 1 74 ? 18.712 -2.513 -21.093 1.00 91.94 74 SER A N 1
ATOM 549 C CA . SER A 1 74 ? 19.156 -1.214 -21.625 1.00 91.94 74 SER A CA 1
ATOM 550 C C . SER A 1 74 ? 20.614 -0.890 -21.280 1.00 91.94 74 SER A C 1
ATOM 552 O O . SER A 1 74 ? 21.333 -0.312 -22.089 1.00 91.94 74 SER A O 1
ATOM 554 N N . LEU A 1 75 ? 21.070 -1.234 -20.071 1.00 89.50 75 LEU A N 1
ATOM 555 C CA . LEU A 1 75 ? 22.454 -1.002 -19.637 1.00 89.50 75 LEU A CA 1
ATOM 556 C C . LEU A 1 75 ? 23.454 -1.944 -20.317 1.00 89.50 75 LEU A C 1
ATOM 558 O O . LEU A 1 75 ? 24.630 -1.606 -20.441 1.00 89.50 75 LEU A O 1
ATOM 562 N N . SER A 1 76 ? 22.990 -3.122 -20.735 1.00 90.38 76 SER A N 1
ATOM 563 C CA . SER A 1 76 ? 23.781 -4.094 -21.497 1.00 90.38 76 SER A CA 1
ATOM 564 C C . SER A 1 76 ? 23.787 -3.786 -23.000 1.00 90.38 76 SER A C 1
ATOM 566 O O . SER A 1 76 ? 24.664 -4.254 -23.729 1.00 90.38 76 SER A O 1
ATOM 568 N N . GLY A 1 77 ? 22.799 -3.018 -23.464 1.00 87.38 77 GLY A N 1
ATOM 569 C CA . GLY A 1 77 ? 22.641 -2.569 -24.838 1.00 87.38 77 GLY A CA 1
ATOM 570 C C . GLY A 1 77 ? 23.444 -1.312 -25.183 1.00 87.38 77 GLY A C 1
ATOM 571 O O . GLY A 1 77 ? 24.239 -0.784 -24.409 1.00 87.38 77 GLY A O 1
ATOM 572 N N . THR A 1 78 ? 23.239 -0.827 -26.406 1.00 83.06 78 THR A N 1
ATOM 573 C CA . THR A 1 78 ? 23.818 0.431 -26.910 1.00 83.06 78 THR A CA 1
ATOM 574 C C . THR A 1 78 ? 22.814 1.584 -26.911 1.00 83.06 78 THR A C 1
ATOM 576 O O . THR A 1 78 ? 23.130 2.672 -27.388 1.00 83.06 78 THR A O 1
ATOM 579 N N . ASP A 1 79 ? 21.584 1.353 -26.453 1.00 82.06 79 ASP A N 1
ATOM 580 C CA . ASP A 1 79 ? 20.505 2.327 -26.471 1.00 82.06 79 ASP A CA 1
ATOM 581 C C . ASP A 1 79 ? 20.460 3.170 -25.187 1.00 82.06 79 ASP A C 1
ATOM 583 O O . ASP A 1 79 ? 20.718 2.726 -24.073 1.00 82.06 79 ASP A O 1
ATOM 587 N N . HIS A 1 80 ? 20.104 4.446 -25.328 1.00 85.69 80 HIS A N 1
ATOM 588 C CA . HIS A 1 80 ? 20.040 5.388 -24.202 1.00 85.69 80 HIS A CA 1
ATOM 589 C C . HIS A 1 80 ? 18.729 5.292 -23.400 1.00 85.69 80 HIS A C 1
ATOM 591 O O . HIS A 1 80 ? 18.398 6.192 -22.624 1.00 85.69 80 HIS A O 1
ATOM 597 N N . SER A 1 81 ? 17.976 4.202 -23.578 1.00 89.31 81 SER A N 1
ATOM 598 C CA . SER A 1 81 ? 16.690 3.962 -22.917 1.00 89.31 81 SER A CA 1
ATOM 599 C C . SER A 1 81 ? 16.827 3.733 -21.407 1.00 89.31 81 SER A C 1
ATOM 601 O O . SER A 1 81 ? 15.853 3.932 -20.680 1.00 89.31 81 SER A O 1
ATOM 603 N N . TRP A 1 82 ? 18.040 3.434 -20.915 1.00 92.00 82 TRP A N 1
ATOM 604 C CA . TRP A 1 82 ? 18.339 3.239 -19.490 1.00 92.00 82 TRP A CA 1
ATOM 605 C C . TRP A 1 82 ? 17.895 4.426 -18.622 1.00 92.00 82 TRP A C 1
ATOM 607 O O . TRP A 1 82 ? 17.444 4.233 -17.493 1.00 92.00 82 TRP A O 1
ATOM 617 N N . THR A 1 83 ? 17.949 5.651 -19.156 1.00 91.19 83 THR A N 1
ATOM 618 C CA . THR A 1 83 ? 17.467 6.858 -18.463 1.00 91.19 83 THR A CA 1
ATOM 619 C C . THR A 1 83 ? 15.956 6.809 -18.233 1.00 91.19 83 THR A C 1
ATOM 621 O O . THR A 1 83 ? 15.484 7.058 -17.125 1.00 91.19 83 THR A O 1
ATOM 624 N N . SER A 1 84 ? 15.189 6.415 -19.253 1.00 90.38 84 SER A N 1
ATOM 625 C CA . SER A 1 84 ? 13.736 6.262 -19.164 1.00 90.38 84 SER A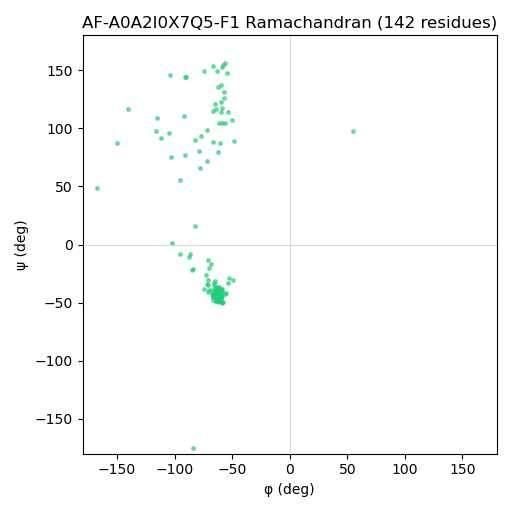 CA 1
ATOM 626 C C . SER A 1 84 ? 13.351 5.126 -18.218 1.00 90.38 84 SER A C 1
ATOM 628 O O . SER A 1 84 ? 12.481 5.314 -17.368 1.00 90.38 84 SER A O 1
ATOM 630 N N . SER A 1 85 ? 14.026 3.976 -18.311 1.00 88.62 85 SER A N 1
ATOM 631 C CA . SER A 1 85 ? 13.795 2.834 -17.418 1.00 88.62 85 SER A CA 1
ATOM 632 C C . SER A 1 85 ? 14.116 3.184 -15.959 1.00 88.62 85 SER A C 1
ATOM 634 O O . SER A 1 85 ? 13.326 2.880 -15.067 1.00 88.62 85 SER A O 1
ATOM 636 N N . THR A 1 86 ? 15.201 3.928 -15.712 1.00 92.31 86 THR A N 1
ATOM 637 C CA . THR A 1 86 ? 15.541 4.448 -14.376 1.00 92.31 86 THR A CA 1
ATOM 638 C C . THR A 1 86 ? 14.443 5.359 -13.829 1.00 92.31 86 THR A C 1
ATOM 640 O O . THR A 1 86 ? 14.002 5.178 -12.696 1.00 92.31 86 THR A O 1
ATOM 643 N N . LEU A 1 87 ? 13.949 6.310 -14.629 1.00 93.38 87 LEU A N 1
ATOM 644 C CA . LEU A 1 87 ? 12.877 7.212 -14.197 1.00 93.38 87 LEU A CA 1
ATOM 645 C C . LEU A 1 87 ? 11.582 6.459 -13.866 1.00 93.38 87 LEU A C 1
ATOM 647 O O . LEU A 1 87 ? 10.931 6.773 -12.870 1.00 93.38 87 LEU A O 1
ATOM 651 N N . LYS A 1 88 ? 11.223 5.439 -14.656 1.00 91.12 88 LYS A N 1
ATOM 652 C CA . LYS A 1 88 ? 10.060 4.585 -14.367 1.00 91.12 88 LYS A CA 1
ATOM 653 C C . LYS A 1 88 ? 10.230 3.814 -13.057 1.00 91.12 88 LYS A C 1
ATOM 655 O O . LYS A 1 88 ? 9.276 3.734 -12.286 1.00 91.12 88 LYS A O 1
ATOM 660 N N . LEU A 1 89 ? 11.432 3.305 -12.778 1.00 91.75 89 LEU A N 1
ATOM 661 C CA . LEU A 1 89 ? 11.744 2.631 -11.516 1.00 91.75 89 LEU A CA 1
ATOM 662 C C . LEU A 1 89 ? 11.612 3.588 -10.322 1.00 91.75 89 LEU A C 1
ATOM 664 O O . LEU A 1 89 ? 10.958 3.254 -9.336 1.00 91.75 89 LEU A O 1
ATOM 668 N N . CYS A 1 90 ? 12.160 4.802 -10.427 1.00 92.69 90 CYS A N 1
ATOM 669 C CA . CYS A 1 90 ? 12.020 5.832 -9.396 1.00 92.69 90 CYS A CA 1
ATOM 670 C C . CYS A 1 90 ? 10.551 6.205 -9.154 1.00 92.69 90 CYS A C 1
ATOM 672 O O . CYS A 1 90 ? 10.123 6.293 -8.006 1.00 92.69 90 CYS A O 1
ATOM 674 N N . ALA A 1 91 ? 9.755 6.357 -10.216 1.00 89.88 91 ALA A N 1
ATOM 675 C CA . ALA A 1 91 ? 8.326 6.638 -10.096 1.00 89.88 91 ALA A CA 1
ATOM 676 C C . ALA A 1 91 ? 7.556 5.481 -9.429 1.00 89.88 91 ALA A C 1
ATOM 678 O O . ALA A 1 91 ? 6.656 5.716 -8.621 1.00 89.88 91 ALA A O 1
ATOM 679 N N . ALA A 1 92 ? 7.910 4.227 -9.734 1.00 89.62 92 ALA A N 1
ATOM 680 C CA . ALA A 1 92 ? 7.342 3.060 -9.062 1.00 89.62 92 ALA A CA 1
ATOM 681 C C . ALA A 1 92 ? 7.705 3.041 -7.565 1.00 89.62 92 ALA A C 1
ATOM 683 O O . ALA A 1 92 ? 6.837 2.811 -6.724 1.00 89.62 92 ALA A O 1
ATOM 684 N N . LEU A 1 93 ? 8.954 3.359 -7.215 1.00 92.12 93 LEU A N 1
ATOM 685 C CA . LEU A 1 93 ? 9.393 3.467 -5.820 1.00 92.12 93 LEU A CA 1
ATOM 686 C C . LEU A 1 93 ? 8.671 4.588 -5.061 1.00 92.12 93 LEU A C 1
ATOM 688 O O . LEU A 1 93 ? 8.233 4.372 -3.935 1.00 92.12 93 LEU A O 1
ATOM 692 N N . GLU A 1 94 ? 8.474 5.754 -5.675 1.00 91.06 94 GLU A N 1
ATOM 693 C CA . GLU A 1 94 ? 7.718 6.854 -5.063 1.00 91.06 94 GLU A CA 1
ATOM 694 C C . GLU A 1 94 ? 6.255 6.458 -4.802 1.00 91.06 94 GLU A C 1
ATOM 696 O O . GLU A 1 94 ? 5.683 6.772 -3.755 1.00 91.06 94 GLU A O 1
ATOM 701 N N . LYS A 1 95 ? 5.635 5.722 -5.734 1.00 90.69 95 LYS A N 1
ATOM 702 C CA . LYS A 1 95 ? 4.296 5.154 -5.518 1.00 90.69 95 LYS A CA 1
ATOM 703 C C . LYS A 1 95 ? 4.290 4.140 -4.368 1.00 90.69 95 LYS A C 1
ATOM 705 O O . LYS A 1 95 ? 3.331 4.129 -3.597 1.00 90.69 95 LYS A O 1
ATOM 710 N N . ALA A 1 96 ? 5.342 3.330 -4.224 1.00 90.75 9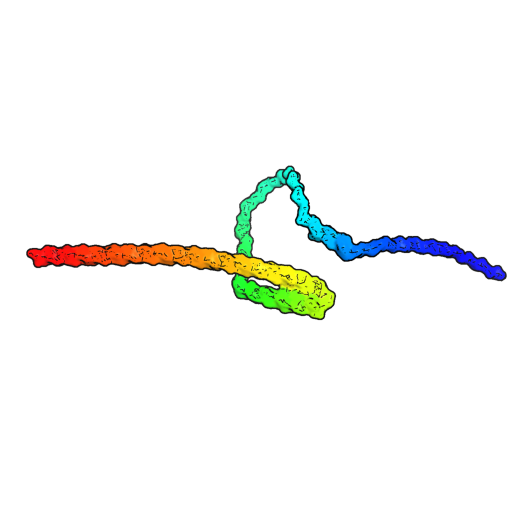6 ALA A N 1
ATOM 711 C CA . ALA A 1 96 ? 5.463 2.352 -3.139 1.00 90.75 96 ALA A CA 1
ATOM 712 C C . ALA A 1 96 ? 5.566 3.037 -1.774 1.00 90.75 96 ALA A C 1
ATOM 714 O O . ALA A 1 96 ? 4.867 2.652 -0.839 1.00 90.75 96 ALA A O 1
ATOM 715 N N . ASP A 1 97 ? 6.380 4.088 -1.680 1.00 92.81 97 ASP A N 1
ATOM 716 C CA . ASP A 1 97 ? 6.527 4.889 -0.465 1.00 92.81 97 ASP A CA 1
ATOM 717 C C . ASP A 1 97 ? 5.185 5.504 -0.036 1.00 92.81 97 ASP A C 1
ATOM 719 O O . ASP A 1 97 ? 4.724 5.298 1.089 1.00 92.81 97 ASP A O 1
ATOM 723 N N . LYS A 1 98 ? 4.468 6.142 -0.972 1.00 92.56 98 LYS A N 1
ATOM 724 C CA . LYS A 1 98 ? 3.125 6.697 -0.717 1.00 92.56 98 LYS A CA 1
ATOM 725 C C . LYS A 1 98 ? 2.127 5.635 -0.258 1.00 92.56 98 LYS A C 1
ATOM 727 O O . LYS A 1 98 ? 1.320 5.897 0.637 1.00 92.56 98 LYS A O 1
ATOM 732 N N . LEU A 1 99 ? 2.174 4.444 -0.854 1.00 91.69 99 LEU A N 1
ATOM 733 C CA . LEU A 1 99 ? 1.316 3.325 -0.476 1.00 91.69 99 LEU A CA 1
ATOM 734 C C . LEU A 1 99 ? 1.609 2.854 0.957 1.00 91.69 99 LEU A C 1
ATOM 736 O O . LEU A 1 99 ? 0.674 2.674 1.736 1.00 91.69 99 LEU A O 1
ATOM 740 N N . ILE A 1 100 ? 2.885 2.711 1.326 1.00 92.12 100 ILE A N 1
ATOM 741 C CA . ILE A 1 100 ? 3.308 2.340 2.684 1.00 92.12 100 ILE A CA 1
ATOM 742 C C . ILE A 1 100 ? 2.862 3.399 3.696 1.00 92.12 100 ILE A C 1
ATOM 744 O O . ILE A 1 100 ? 2.279 3.057 4.726 1.00 92.12 100 ILE A O 1
ATOM 748 N N . LEU A 1 101 ? 3.076 4.684 3.399 1.00 93.25 101 LEU A N 1
ATOM 749 C CA . LEU A 1 101 ? 2.652 5.787 4.264 1.00 93.25 101 LEU A CA 1
ATOM 750 C C . LEU A 1 101 ? 1.130 5.796 4.471 1.00 93.25 101 LEU A C 1
ATOM 752 O O . LEU A 1 101 ? 0.659 5.934 5.603 1.00 93.25 101 LEU A O 1
ATOM 756 N N . SER A 1 102 ? 0.357 5.586 3.402 1.00 91.50 102 SER A N 1
ATOM 757 C CA . SER A 1 102 ? -1.104 5.485 3.471 1.00 91.50 102 SER A CA 1
ATOM 758 C C . SER A 1 102 ? -1.559 4.275 4.293 1.00 91.50 102 SER A C 1
ATOM 760 O O . SER A 1 102 ? -2.417 4.409 5.172 1.00 91.50 102 SER A O 1
ATOM 762 N N . ALA A 1 103 ? -0.955 3.105 4.073 1.00 93.12 103 ALA A N 1
ATOM 763 C CA . ALA A 1 103 ? -1.264 1.888 4.817 1.00 93.12 103 ALA A CA 1
ATOM 764 C C . ALA A 1 103 ? -0.938 2.033 6.311 1.00 93.12 103 ALA A C 1
ATOM 766 O O . ALA A 1 103 ? -1.740 1.637 7.160 1.00 93.12 103 ALA A O 1
ATOM 767 N N . ASN A 1 104 ? 0.195 2.652 6.649 1.00 94.75 104 ASN A N 1
ATOM 768 C CA . ASN A 1 104 ? 0.590 2.906 8.031 1.00 94.75 104 ASN A CA 1
ATOM 769 C C . ASN A 1 104 ? -0.371 3.884 8.727 1.00 94.75 104 ASN A C 1
ATOM 771 O O . ASN A 1 104 ? -0.843 3.613 9.829 1.00 94.75 104 ASN A O 1
ATOM 775 N N . SER A 1 105 ? -0.737 4.982 8.056 1.00 95.81 105 SER A N 1
ATOM 776 C CA . SER A 1 105 ? -1.744 5.926 8.562 1.00 95.81 105 SER A CA 1
ATOM 777 C C . SER A 1 105 ? -3.094 5.240 8.810 1.00 95.81 105 SER A C 1
ATOM 779 O O . SER A 1 105 ? -3.695 5.412 9.872 1.00 95.81 105 SER A O 1
ATOM 781 N N . SER A 1 106 ? -3.531 4.393 7.875 1.00 95.31 106 SER A N 1
ATOM 782 C CA . SER A 1 106 ? -4.775 3.621 7.990 1.00 95.31 106 SER A CA 1
ATOM 783 C C . SER A 1 106 ? -4.734 2.623 9.151 1.00 95.31 106 SER A C 1
ATOM 785 O O . SER A 1 106 ? -5.707 2.491 9.892 1.00 95.31 106 SER A O 1
ATOM 787 N N . THR A 1 107 ? -3.600 1.943 9.331 1.00 97.19 107 THR A N 1
ATOM 788 C CA . THR A 1 107 ? -3.380 0.976 10.417 1.00 97.19 107 THR A CA 1
ATOM 789 C C . THR A 1 107 ? -3.376 1.666 11.778 1.00 97.19 107 THR A C 1
ATOM 791 O O . THR A 1 107 ? -4.010 1.178 12.709 1.00 97.19 107 THR A O 1
ATOM 794 N N . SER A 1 108 ? -2.736 2.833 11.879 1.00 96.81 108 SER A N 1
ATOM 795 C CA . SER A 1 108 ? -2.746 3.664 13.087 1.00 96.81 108 SER A CA 1
ATOM 796 C C . SER A 1 108 ? -4.168 4.102 13.466 1.00 96.81 108 SER A C 1
ATOM 798 O O . SER A 1 108 ? -4.599 3.907 14.600 1.00 96.81 108 SER A O 1
ATOM 800 N N . LEU A 1 109 ? -4.954 4.585 12.496 1.00 97.88 109 LEU A N 1
ATOM 801 C CA . LEU A 1 109 ? -6.358 4.949 12.720 1.00 97.88 109 LEU A CA 1
ATOM 802 C C . LEU A 1 109 ? -7.217 3.744 13.137 1.00 97.88 109 LEU A C 1
ATOM 804 O O . LEU A 1 109 ? -8.139 3.868 13.946 1.00 97.88 109 LEU A O 1
ATOM 808 N N . LEU A 1 110 ? -6.959 2.570 12.555 1.00 98.19 110 LEU A N 1
ATOM 809 C CA . LEU A 1 110 ? -7.662 1.346 12.924 1.00 98.19 110 LEU A CA 1
ATOM 810 C C . LEU A 1 110 ? -7.334 0.928 14.362 1.00 98.19 110 LEU A C 1
ATOM 812 O O . LEU A 1 110 ? -8.244 0.532 15.088 1.00 98.19 110 LEU A O 1
ATOM 816 N N . LEU A 1 111 ? -6.072 1.053 14.775 1.00 98.31 111 LEU A N 1
ATOM 817 C CA . LEU A 1 111 ? -5.643 0.782 16.144 1.00 98.31 111 LEU A CA 1
ATOM 818 C C . LEU A 1 111 ? -6.377 1.687 17.142 1.00 98.31 111 LEU A C 1
ATOM 820 O O . LEU A 1 111 ? -6.987 1.175 18.076 1.00 98.31 111 LEU A O 1
ATOM 824 N N . GLU A 1 112 ? -6.429 2.997 16.887 1.00 98.31 112 GLU A N 1
ATOM 825 C CA . GLU A 1 112 ? -7.163 3.958 17.728 1.00 98.31 112 GLU A CA 1
ATOM 826 C C . GLU A 1 112 ? -8.646 3.570 17.881 1.00 98.31 112 GLU A C 1
ATOM 828 O O . GLU A 1 112 ? -9.216 3.585 18.976 1.00 98.31 112 GLU A O 1
ATOM 833 N N . LYS A 1 113 ? -9.288 3.152 16.782 1.00 98.50 113 LYS A N 1
ATOM 834 C CA . LYS A 1 113 ? -10.683 2.686 16.810 1.00 98.50 113 LYS A CA 1
ATOM 835 C C . LYS A 1 113 ? -10.863 1.403 17.619 1.00 98.50 113 LYS A C 1
ATOM 837 O O . LYS A 1 113 ? -11.886 1.260 18.290 1.00 98.50 113 LYS A O 1
ATOM 842 N N . ILE A 1 114 ? -9.912 0.473 17.551 1.00 98.62 114 ILE A N 1
ATOM 843 C CA . ILE A 1 114 ? -9.939 -0.772 18.331 1.00 98.62 114 ILE A CA 1
ATOM 844 C C . ILE A 1 114 ? -9.791 -0.465 19.823 1.00 98.62 114 ILE A C 1
ATOM 846 O O . ILE A 1 114 ? -10.574 -0.980 20.618 1.00 98.62 114 ILE A O 1
ATOM 850 N N . GLU A 1 115 ? -8.870 0.420 20.203 1.00 98.44 115 GLU A N 1
ATOM 851 C CA . GLU A 1 115 ? -8.692 0.850 21.596 1.00 98.44 115 GLU A CA 1
ATOM 852 C C . GLU A 1 115 ? -9.961 1.518 22.149 1.00 98.44 115 GLU A C 1
ATOM 854 O O . GLU A 1 115 ? -10.408 1.224 23.265 1.00 98.44 115 GLU A O 1
ATOM 859 N N . LEU A 1 116 ? -10.608 2.368 21.343 1.00 98.50 116 LEU A N 1
ATOM 860 C CA . LEU A 1 116 ? -11.890 2.966 21.704 1.00 98.50 116 LEU A CA 1
ATOM 861 C C . LEU A 1 116 ? -12.965 1.893 21.924 1.00 98.50 116 LEU A C 1
ATOM 863 O O . LEU A 1 116 ? -13.665 1.929 22.939 1.00 98.50 116 LEU A O 1
ATOM 867 N N . LEU A 1 117 ? -13.097 0.933 21.006 1.00 98.62 117 LEU A N 1
ATOM 868 C CA . LEU A 1 117 ? -14.059 -0.165 21.133 1.00 98.62 117 LEU A CA 1
ATOM 869 C C . LEU A 1 117 ? -13.793 -1.021 22.374 1.00 98.62 117 LEU A C 1
ATOM 871 O O . LEU A 1 117 ? -14.737 -1.361 23.087 1.00 98.62 117 LEU A O 1
ATOM 875 N N . GLU A 1 118 ? -12.531 -1.309 22.684 1.00 98.56 118 GLU A N 1
ATOM 876 C CA . GLU A 1 118 ? -12.146 -2.040 23.890 1.00 98.56 118 GLU A CA 1
ATOM 877 C C . GLU A 1 118 ? -12.571 -1.286 25.161 1.00 98.56 118 GLU A C 1
ATOM 879 O O . GLU A 1 118 ? -13.120 -1.883 26.091 1.00 98.56 118 GLU A O 1
ATOM 884 N N . SER A 1 119 ? -12.396 0.040 25.196 1.00 98.50 119 SER A N 1
ATOM 885 C CA . SER A 1 119 ? -12.846 0.866 26.325 1.00 98.50 119 SER A CA 1
ATOM 886 C C . SER A 1 119 ? -14.372 0.840 26.503 1.00 98.50 119 SER A C 1
ATOM 888 O O . SER A 1 119 ? -14.879 0.776 27.628 1.00 98.50 119 SER A O 1
ATOM 890 N N . ILE A 1 120 ? -15.118 0.843 25.391 1.00 98.44 120 ILE A N 1
ATOM 891 C CA . ILE A 1 120 ? -16.581 0.758 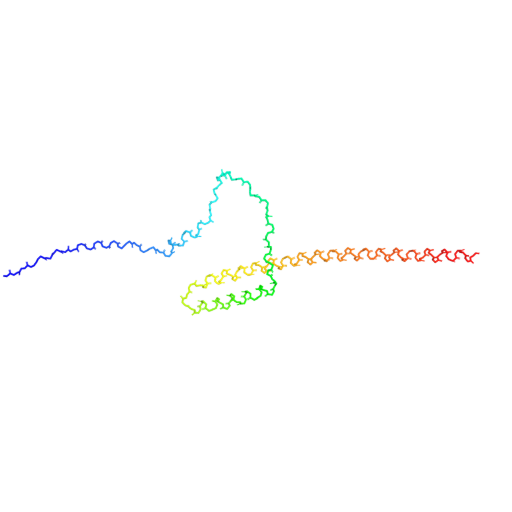25.391 1.00 98.44 120 ILE A CA 1
ATOM 892 C C . ILE A 1 120 ? -17.021 -0.606 25.919 1.00 98.44 120 ILE A C 1
ATOM 894 O O . ILE A 1 120 ? -17.928 -0.654 26.750 1.00 98.44 120 ILE A O 1
ATOM 898 N N . LEU A 1 121 ? -16.363 -1.682 25.485 1.00 98.38 121 LEU A N 1
ATOM 899 C CA . LEU A 1 121 ? -16.662 -3.047 25.907 1.00 98.38 121 LEU A CA 1
ATOM 900 C C . LEU A 1 121 ? -16.404 -3.227 27.407 1.00 98.38 121 LEU A C 1
ATOM 902 O O . LEU A 1 121 ? -17.314 -3.628 28.124 1.00 98.38 121 LEU A O 1
ATOM 906 N N . LYS A 1 122 ? -15.242 -2.793 27.919 1.00 98.38 122 LYS A N 1
ATOM 907 C CA . LYS A 1 122 ? -14.929 -2.824 29.364 1.00 98.38 122 LYS A CA 1
ATOM 908 C C . LYS A 1 122 ? -15.972 -2.085 30.205 1.00 98.38 122 LYS A C 1
ATOM 910 O O . LYS A 1 122 ? -16.369 -2.546 31.275 1.00 98.38 122 LYS A O 1
ATOM 915 N N . ARG A 1 123 ? -16.433 -0.925 29.727 1.00 98.12 123 ARG A N 1
ATOM 916 C CA . ARG A 1 123 ? -17.503 -0.163 30.385 1.00 98.12 123 ARG A CA 1
ATOM 917 C C . ARG A 1 123 ? -18.848 -0.894 30.321 1.00 98.12 123 ARG A C 1
ATOM 919 O O . ARG A 1 123 ? -19.589 -0.854 31.302 1.00 98.12 123 ARG A O 1
ATOM 926 N N . GLY A 1 124 ? -19.156 -1.531 29.193 1.00 98.25 124 GLY A N 1
ATOM 927 C CA . GLY A 1 124 ? -20.335 -2.379 29.022 1.00 98.25 124 GLY A CA 1
ATOM 928 C C . GLY A 1 124 ? -20.346 -3.538 30.016 1.00 98.25 124 GLY A C 1
ATOM 929 O O . GLY A 1 124 ? -21.312 -3.683 30.762 1.00 98.25 124 GLY A O 1
ATOM 930 N N . ASP A 1 125 ? -19.244 -4.277 30.115 1.00 98.50 125 ASP A N 1
ATOM 931 C CA . ASP A 1 125 ? -19.090 -5.397 31.049 1.00 98.50 125 ASP A CA 1
ATOM 932 C C . ASP A 1 125 ? -19.260 -4.948 32.504 1.00 98.50 125 ASP A C 1
ATOM 934 O O . ASP A 1 125 ? -20.011 -5.557 33.267 1.00 98.50 125 ASP A O 1
ATOM 938 N N . ALA A 1 126 ? -18.642 -3.827 32.888 1.00 97.81 126 ALA A N 1
ATOM 939 C CA . ALA A 1 126 ? -18.801 -3.266 34.228 1.00 97.81 126 ALA A CA 1
ATOM 940 C C . ALA A 1 126 ? -20.260 -2.880 34.541 1.00 97.81 126 ALA A C 1
ATOM 942 O O . ALA A 1 126 ? -20.713 -3.038 35.676 1.00 97.81 126 ALA A O 1
ATOM 943 N N . ALA A 1 127 ? -21.006 -2.372 33.555 1.00 98.12 127 ALA A N 1
ATOM 944 C CA . ALA A 1 127 ? -22.422 -2.055 33.720 1.00 98.12 127 ALA A CA 1
ATOM 945 C C . ALA A 1 127 ? -23.282 -3.322 33.858 1.00 98.12 127 ALA A C 1
ATOM 947 O O . ALA A 1 127 ? -24.184 -3.353 34.695 1.00 98.12 127 ALA A O 1
ATOM 948 N N . VAL A 1 128 ? -22.978 -4.375 33.093 1.00 98.19 128 VAL A N 1
ATOM 949 C CA . VAL A 1 128 ? -23.662 -5.675 33.177 1.00 98.19 128 VAL A CA 1
ATOM 950 C C . VAL A 1 128 ? -23.437 -6.330 34.538 1.00 98.19 128 VAL A C 1
ATOM 952 O O . VAL A 1 128 ? -24.403 -6.779 35.151 1.00 98.19 128 VAL A O 1
ATOM 955 N N . ILE A 1 129 ? -22.198 -6.333 35.044 1.00 98.06 129 ILE A N 1
ATOM 956 C CA . ILE A 1 129 ? -21.873 -6.867 36.376 1.00 98.06 129 ILE A CA 1
ATOM 957 C C . ILE A 1 129 ? -22.693 -6.144 37.453 1.00 98.06 129 ILE A C 1
ATOM 959 O O . ILE A 1 129 ? -23.383 -6.793 38.235 1.00 98.06 129 ILE A O 1
ATOM 963 N N . LYS A 1 130 ? -22.712 -4.805 37.437 1.00 97.25 130 LYS A N 1
ATOM 964 C CA . LYS A 1 130 ? -23.509 -4.011 38.389 1.00 97.25 130 LYS A CA 1
ATOM 965 C C . LYS A 1 130 ? -25.008 -4.289 38.285 1.00 97.25 130 LYS A C 1
ATOM 967 O O . LYS A 1 130 ? -25.694 -4.364 39.300 1.00 97.25 130 LYS A O 1
ATOM 972 N N . ALA A 1 131 ? -25.538 -4.430 37.071 1.00 97.19 131 ALA A N 1
ATOM 973 C CA . ALA A 1 131 ? -26.947 -4.757 36.873 1.00 97.19 131 ALA A CA 1
ATOM 974 C C . ALA A 1 131 ? -27.288 -6.143 37.448 1.00 97.19 131 ALA A C 1
ATOM 976 O O . ALA A 1 131 ? -28.316 -6.294 38.106 1.00 97.19 131 ALA A O 1
ATOM 977 N N . LEU A 1 132 ? -26.408 -7.130 37.254 1.00 96.81 132 LEU A N 1
ATOM 978 C CA . LEU A 1 132 ? -26.533 -8.467 37.840 1.00 96.81 132 LEU A CA 1
ATOM 979 C C . LEU A 1 132 ? -26.542 -8.429 39.373 1.00 96.81 132 LEU A C 1
ATOM 981 O O . LEU A 1 132 ? -27.394 -9.073 39.982 1.00 96.81 132 LEU A O 1
ATOM 985 N N . GLU A 1 133 ? -25.652 -7.649 39.989 1.00 96.88 133 GLU A N 1
ATOM 986 C CA . GLU A 1 133 ? -25.607 -7.466 41.447 1.00 96.88 133 GLU A CA 1
ATOM 987 C C . GLU A 1 133 ? -26.917 -6.877 41.995 1.00 96.88 133 GLU A C 1
ATOM 989 O O . GLU A 1 133 ? -27.464 -7.389 42.971 1.00 96.88 133 GLU A O 1
ATOM 994 N N . ILE A 1 134 ? -27.468 -5.847 41.340 1.00 96.25 134 ILE A N 1
ATOM 995 C CA . ILE A 1 134 ? -28.742 -5.222 41.739 1.00 96.25 134 ILE A CA 1
ATOM 996 C C . ILE A 1 134 ? -29.903 -6.216 41.621 1.00 96.25 134 ILE A C 1
ATOM 998 O O . ILE A 1 134 ? -30.721 -6.322 42.534 1.00 96.25 134 ILE A O 1
ATOM 1002 N N . VAL A 1 135 ? -29.978 -6.954 40.510 1.00 95.50 135 VAL A N 1
ATOM 1003 C CA . VAL A 1 135 ? -31.028 -7.961 40.289 1.00 95.50 135 VAL A CA 1
ATOM 1004 C C . VAL A 1 135 ? -30.947 -9.074 41.335 1.00 95.50 135 VAL A C 1
ATOM 1006 O O . VAL A 1 135 ? -31.977 -9.517 41.845 1.00 95.50 135 VAL A O 1
ATOM 1009 N N . GLN A 1 136 ? -29.737 -9.507 41.690 1.00 94.50 136 GLN A N 1
ATOM 1010 C CA . GLN A 1 136 ? -29.532 -10.520 42.720 1.00 94.50 136 GLN A CA 1
ATOM 1011 C C . GLN A 1 136 ? -29.945 -10.010 44.109 1.00 94.50 136 GLN A C 1
ATOM 1013 O O . GLN A 1 136 ? -30.683 -10.702 44.809 1.00 94.50 136 GLN A O 1
ATOM 1018 N N . ALA A 1 137 ? -29.556 -8.786 44.476 1.00 93.19 137 ALA A N 1
ATOM 1019 C CA . ALA A 1 137 ? -29.944 -8.170 45.745 1.00 93.19 137 ALA A CA 1
ATOM 1020 C C . ALA A 1 137 ? -31.468 -7.982 45.864 1.00 93.19 137 ALA A C 1
ATOM 1022 O O . ALA A 1 137 ? -32.049 -8.270 46.909 1.00 93.19 137 ALA A O 1
ATOM 1023 N N . ALA A 1 138 ? -32.139 -7.560 44.786 1.00 92.31 138 ALA A N 1
ATOM 1024 C CA . ALA A 1 138 ? -33.598 -7.434 44.758 1.00 92.31 138 ALA A CA 1
ATOM 1025 C C . ALA A 1 138 ? -34.295 -8.789 44.975 1.00 92.31 138 ALA A C 1
ATOM 1027 O O . ALA A 1 138 ? -35.238 -8.892 45.757 1.00 92.31 138 ALA A O 1
ATOM 1028 N N . LYS A 1 139 ? -33.781 -9.850 44.342 1.00 91.38 139 LYS A N 1
ATOM 1029 C CA . LYS A 1 139 ? -34.301 -11.215 44.489 1.00 91.38 139 LYS A CA 1
ATOM 1030 C C . LYS A 1 139 ? -34.125 -11.776 45.903 1.00 91.38 139 LYS A C 1
ATOM 1032 O O . LYS A 1 139 ? -34.919 -12.609 46.337 1.00 91.38 139 LYS A O 1
ATOM 1037 N N . GLU A 1 140 ? -33.068 -11.379 46.602 1.00 89.31 140 GLU A N 1
ATOM 1038 C CA . GLU A 1 140 ? -32.840 -11.752 48.001 1.00 89.31 140 GLU A CA 1
ATOM 1039 C C . GLU A 1 140 ? -33.760 -10.979 48.950 1.00 89.31 140 GLU A C 1
ATOM 1041 O O . GLU A 1 140 ? -34.308 -11.578 49.872 1.00 89.31 140 GLU A O 1
ATOM 1046 N N . ALA A 1 141 ? -34.007 -9.694 48.681 1.00 86.06 141 ALA A N 1
ATOM 1047 C CA . ALA A 1 141 ? -34.929 -8.869 49.459 1.00 86.06 141 ALA A CA 1
ATOM 1048 C C . ALA A 1 141 ? -36.397 -9.330 49.358 1.00 86.06 141 ALA A C 1
ATOM 1050 O O . ALA A 1 141 ? -37.109 -9.261 50.349 1.00 86.06 141 ALA A O 1
ATOM 1051 N N . GLU A 1 142 ? -36.849 -9.843 48.206 1.00 81.19 142 GLU A N 1
ATOM 1052 C CA . GLU A 1 142 ? -38.209 -10.402 48.044 1.00 81.19 142 GLU A CA 1
ATOM 1053 C C . GLU A 1 142 ? -38.433 -11.747 48.761 1.00 81.19 142 GLU A C 1
ATOM 1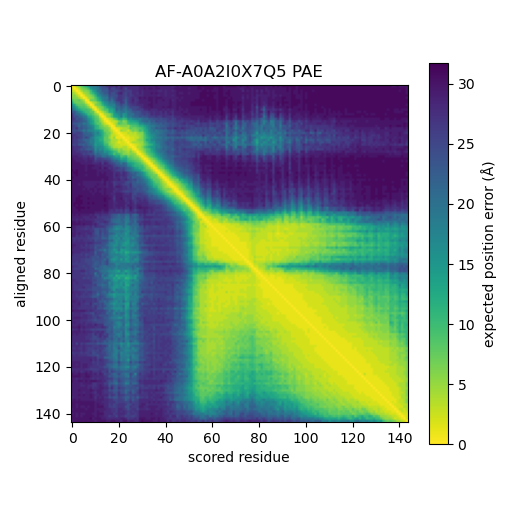055 O O . GLU A 1 142 ? -39.569 -12.212 48.864 1.00 81.19 142 GLU A O 1
ATOM 1060 N N . ARG A 1 143 ? -37.367 -12.416 49.218 1.00 75.31 143 ARG A N 1
ATOM 1061 C CA . ARG A 1 143 ? -37.449 -13.710 49.921 1.00 75.31 143 ARG A CA 1
ATOM 1062 C C . ARG A 1 143 ? -37.449 -13.589 51.447 1.00 75.31 143 ARG A C 1
ATOM 1064 O O . ARG A 1 143 ? -37.616 -14.615 52.107 1.00 75.31 143 ARG A O 1
ATOM 1071 N N . LEU A 1 144 ? -37.211 -12.389 51.976 1.00 61.44 144 LEU A N 1
ATOM 1072 C CA . LEU A 1 144 ? -37.243 -12.049 53.403 1.00 61.44 144 LEU A CA 1
ATOM 1073 C C . LEU A 1 144 ? -38.625 -11.517 53.794 1.00 61.44 144 LEU A C 1
ATOM 1075 O O . LEU A 1 144 ? -39.052 -11.839 54.924 1.00 61.44 144 LEU A O 1
#

Sequence (144 aa):
MPKDKESGREMSGVGGPLLCIGDLLSDVADDGGVDIERRQSPPPSPPIAASVDSLSPYDLQQLFQENYDLLIDSLSGTDHSWTSSTLKLCAALEKADKLILSANSSTSLLLEKIELLESILKRGDAAVIKALEIVQAAKEAERL

Nearest PDB structures (foldseek):
  5n9j-assembly1_E  TM=3.984E-01  e=1.562E+00  Schizosaccharomyces pombe
  6w1s-assembly1_D  TM=2.922E-01  e=1.785E+00  Mus musculus